Protein AF-A0A945LCT8-F1 (afdb_monomer_lite)

Sequence (68 aa):
SDLKTILGFVDRLSEVDTEGIEPLVYMSEEVNVLRADEISNEVSQENALKNAPQKDSDYFKVPTVLKK

Structure (mmCIF, N/CA/C/O backbone):
data_AF-A0A945LCT8-F1
#
_entry.id   AF-A0A945LCT8-F1
#
loop_
_atom_site.group_PDB
_atom_site.id
_atom_site.type_symbol
_atom_site.label_atom_id
_atom_site.label_alt_id
_atom_site.label_comp_id
_atom_site.label_asym_id
_atom_site.label_entity_id
_atom_site.label_seq_id
_atom_site.pdbx_PDB_ins_code
_atom_site.Cartn_x
_atom_site.Cartn_y
_atom_site.Cartn_z
_atom_site.occupancy
_atom_site.B_iso_or_equiv
_atom_site.auth_seq_id
_atom_site.auth_comp_id
_atom_site.auth_asym_id
_atom_site.auth_atom_id
_atom_site.pdbx_PDB_model_num
ATOM 1 N N . SER A 1 1 ? 4.557 -6.035 27.837 1.00 88.62 1 SER A N 1
ATOM 2 C CA . SER A 1 1 ? 4.692 -6.003 26.371 1.00 88.62 1 SER A CA 1
ATOM 3 C C . SER A 1 1 ? 4.041 -4.727 25.904 1.00 88.62 1 SER A C 1
ATOM 5 O O . SER A 1 1 ? 2.882 -4.513 26.250 1.00 88.62 1 SER A O 1
ATOM 7 N N . ASP A 1 2 ? 4.774 -3.901 25.171 1.00 93.31 2 ASP A N 1
ATOM 8 C CA . ASP A 1 2 ? 4.320 -2.580 24.724 1.00 93.31 2 ASP A CA 1
ATOM 9 C C . ASP A 1 2 ? 3.061 -2.664 23.858 1.00 93.31 2 ASP A C 1
ATOM 11 O O . ASP A 1 2 ? 2.192 -1.804 23.949 1.00 93.31 2 ASP A O 1
ATOM 15 N N . LEU A 1 3 ? 2.884 -3.773 23.130 1.00 95.62 3 LEU A N 1
ATOM 16 C CA . LEU A 1 3 ? 1.658 -4.048 22.383 1.00 95.62 3 LEU A CA 1
ATOM 17 C C . LEU A 1 3 ? 0.419 -4.040 23.288 1.00 95.62 3 LEU A C 1
ATOM 19 O O . LEU A 1 3 ? -0.600 -3.461 22.931 1.00 95.62 3 LEU A O 1
ATOM 23 N N . LYS A 1 4 ? 0.506 -4.633 24.486 1.00 95.44 4 LYS A N 1
ATOM 24 C CA . LYS A 1 4 ? -0.620 -4.666 25.431 1.00 95.44 4 LYS A CA 1
ATOM 25 C C . LYS A 1 4 ? -0.964 -3.262 25.938 1.00 95.44 4 LYS A C 1
ATOM 27 O O . LYS A 1 4 ? -2.133 -2.960 26.145 1.00 95.44 4 LYS A O 1
ATOM 32 N N . THR A 1 5 ? 0.047 -2.413 26.112 1.00 95.50 5 THR A N 1
ATOM 33 C CA . THR A 1 5 ? -0.127 -1.012 26.514 1.00 95.50 5 THR A CA 1
ATOM 34 C C . THR A 1 5 ? -0.787 -0.191 25.406 1.00 95.50 5 THR A C 1
ATOM 36 O O . THR A 1 5 ? -1.692 0.585 25.690 1.00 95.50 5 THR A O 1
ATOM 39 N N . ILE A 1 6 ? -0.380 -0.387 24.146 1.00 96.06 6 ILE A N 1
ATOM 40 C CA . ILE A 1 6 ? -0.967 0.301 22.984 1.00 96.06 6 ILE A CA 1
ATOM 41 C C . ILE A 1 6 ? -2.434 -0.093 22.807 1.00 96.06 6 ILE A C 1
ATOM 43 O O . ILE A 1 6 ? -3.275 0.786 22.649 1.00 96.06 6 ILE A O 1
ATOM 47 N N . LEU A 1 7 ? -2.754 -1.390 22.892 1.00 94.88 7 LEU A N 1
ATOM 48 C CA . LEU A 1 7 ? -4.139 -1.860 22.789 1.00 94.88 7 LEU A CA 1
ATOM 49 C C . LEU A 1 7 ? -5.023 -1.237 23.879 1.00 94.88 7 LEU A C 1
ATOM 51 O O . LEU A 1 7 ? -6.051 -0.654 23.560 1.00 94.88 7 LEU A O 1
ATOM 55 N N . GLY A 1 8 ? -4.562 -1.232 25.135 1.00 95.06 8 GLY A N 1
ATOM 56 C CA . GLY A 1 8 ? -5.310 -0.603 26.230 1.00 95.06 8 GLY A CA 1
ATOM 57 C C . GLY A 1 8 ? -5.481 0.917 26.093 1.00 95.06 8 GLY A C 1
ATOM 58 O O . GLY A 1 8 ? -6.420 1.480 26.647 1.00 95.06 8 GLY A O 1
ATOM 59 N N . PHE A 1 9 ? -4.597 1.604 25.364 1.00 94.12 9 PHE A N 1
ATOM 60 C CA . PHE A 1 9 ? -4.774 3.023 25.049 1.00 94.12 9 PHE A CA 1
ATOM 61 C C . PHE A 1 9 ? -5.827 3.243 23.953 1.00 94.12 9 PHE A C 1
ATOM 63 O O . PHE A 1 9 ? -6.638 4.158 24.078 1.00 94.12 9 PHE A O 1
ATOM 70 N N . VAL A 1 10 ? -5.836 2.400 22.913 1.00 94.62 10 VAL A N 1
ATOM 71 C CA . VAL A 1 10 ? -6.818 2.451 21.814 1.00 94.62 10 VAL A CA 1
ATOM 72 C C . VAL A 1 10 ? -8.233 2.143 22.308 1.00 94.62 10 VAL A C 1
ATOM 74 O O . VAL A 1 10 ? -9.177 2.771 21.836 1.00 94.62 10 VAL A O 1
ATOM 77 N N . ASP A 1 11 ? -8.383 1.266 23.306 1.00 94.56 11 ASP A N 1
ATOM 78 C CA . ASP A 1 11 ? -9.686 0.888 23.876 1.00 94.56 11 ASP A CA 1
ATOM 79 C C . ASP A 1 11 ? -10.510 2.090 24.376 1.00 94.56 11 ASP A C 1
ATOM 81 O O . ASP A 1 11 ? -11.740 2.039 24.336 1.00 94.56 11 ASP A O 1
ATOM 85 N N . ARG A 1 12 ? -9.857 3.199 24.761 1.00 92.81 12 ARG A N 1
ATOM 86 C CA . ARG A 1 12 ? -10.519 4.458 25.155 1.00 92.81 12 ARG A CA 1
ATOM 87 C C . ARG A 1 12 ? -11.427 5.039 24.072 1.00 92.81 12 ARG A C 1
ATOM 89 O O . ARG A 1 12 ? -12.380 5.737 24.394 1.00 92.81 12 ARG A O 1
ATOM 96 N N . LEU A 1 13 ? -11.156 4.758 22.797 1.00 91.50 13 LEU A N 1
ATOM 97 C CA . LEU A 1 13 ? -12.002 5.214 21.690 1.00 91.50 13 LEU A CA 1
ATOM 98 C C . LEU A 1 13 ? -13.407 4.588 21.732 1.00 91.50 13 LEU A C 1
ATOM 100 O O . LEU A 1 13 ? -14.336 5.171 21.186 1.00 91.50 13 LEU A O 1
ATOM 104 N N . SER A 1 14 ? -13.581 3.456 22.426 1.00 90.88 14 SER A N 1
ATOM 105 C CA . SER A 1 14 ? -14.878 2.781 22.596 1.00 90.88 14 SER A CA 1
ATOM 106 C C . SER A 1 14 ? -15.843 3.535 23.520 1.00 90.88 14 SER A C 1
ATOM 108 O O . SER A 1 14 ? -17.016 3.184 23.593 1.00 90.88 14 SER A O 1
ATOM 110 N N . GLU A 1 15 ? -15.360 4.541 24.257 1.00 94.12 15 GLU A N 1
ATOM 111 C CA . GLU A 1 15 ? -16.184 5.390 25.130 1.00 94.12 15 GLU A CA 1
ATOM 112 C C . GLU A 1 15 ? -17.018 6.411 24.336 1.00 94.12 15 GLU A C 1
ATOM 114 O O . GLU A 1 15 ? -17.943 7.012 24.882 1.00 94.12 15 GLU A O 1
ATOM 119 N N . VAL A 1 16 ? -16.691 6.623 23.058 1.00 93.88 16 VAL A N 1
ATOM 120 C CA . VAL A 1 16 ? -17.370 7.580 22.182 1.00 93.88 16 VAL A CA 1
ATOM 121 C C . VAL A 1 16 ? -18.383 6.844 21.311 1.00 93.88 16 VAL A C 1
ATOM 123 O O . VAL A 1 16 ? -18.021 5.955 20.542 1.00 93.88 16 VAL A O 1
ATOM 126 N N . ASP A 1 17 ? -19.650 7.245 21.409 1.00 94.19 17 ASP A N 1
ATOM 127 C CA . ASP A 1 17 ? -20.704 6.731 20.539 1.00 94.19 17 ASP A CA 1
ATOM 128 C C . ASP A 1 17 ? -20.515 7.246 19.104 1.00 94.19 17 ASP A C 1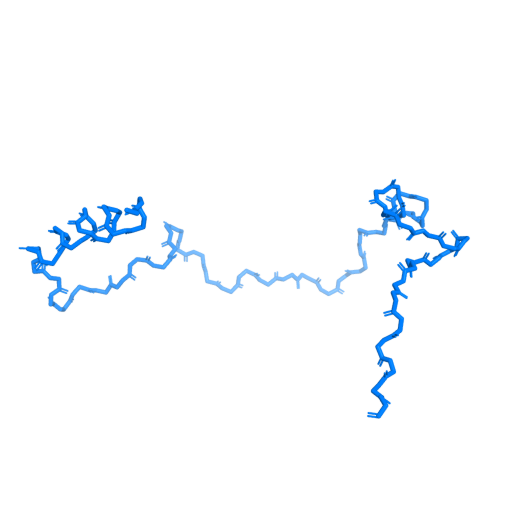
ATOM 130 O O . ASP A 1 17 ? -20.411 8.449 18.857 1.00 94.19 17 ASP A O 1
ATOM 134 N N . THR A 1 18 ? -20.439 6.309 18.165 1.00 94.38 18 THR A N 1
ATOM 135 C CA . THR A 1 18 ? -20.302 6.563 16.725 1.00 94.38 18 THR A CA 1
ATOM 136 C C . THR A 1 18 ? -21.416 5.880 15.930 1.00 94.38 18 THR A C 1
ATOM 138 O O . THR A 1 18 ? -21.311 5.743 14.710 1.00 94.38 18 THR A O 1
ATOM 141 N N . GLU A 1 19 ? -22.497 5.455 16.597 1.00 95.75 19 GLU A N 1
ATOM 142 C CA . GLU A 1 19 ? -23.649 4.848 15.940 1.00 95.75 19 GLU A CA 1
ATOM 143 C C . GLU A 1 19 ? -24.235 5.797 14.880 1.00 95.75 19 GLU A C 1
ATOM 145 O O . GLU A 1 19 ? -24.534 6.964 15.133 1.00 95.75 19 GLU A O 1
ATOM 150 N N . GLY A 1 20 ? -24.361 5.298 13.647 1.00 94.56 20 GLY A N 1
ATOM 151 C CA . GLY A 1 20 ? -24.884 6.065 12.513 1.00 94.56 20 GLY A CA 1
ATOM 152 C C . GLY A 1 20 ? -23.927 7.104 11.915 1.00 94.56 20 GLY A C 1
ATOM 153 O O . GLY A 1 20 ? -24.332 7.828 11.006 1.00 94.56 20 GLY A O 1
ATOM 154 N N . ILE A 1 21 ? -22.675 7.186 12.382 1.00 93.88 21 ILE A N 1
ATOM 155 C CA . ILE A 1 21 ? -21.649 8.043 11.780 1.00 93.88 21 ILE A CA 1
ATOM 156 C C . ILE A 1 21 ? -20.892 7.259 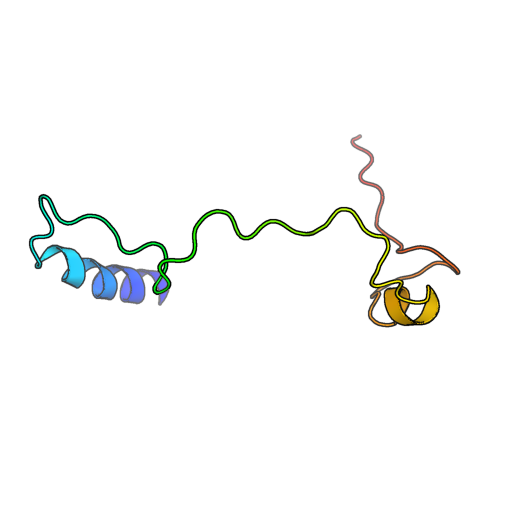10.706 1.00 93.88 21 ILE A C 1
ATOM 158 O O . ILE A 1 21 ? -20.237 6.257 10.989 1.00 93.88 21 ILE A O 1
ATOM 162 N N . GLU A 1 22 ? -20.952 7.743 9.466 1.00 92.19 22 GLU A N 1
ATOM 163 C CA . GLU A 1 22 ? -20.180 7.169 8.364 1.00 92.19 22 GLU A CA 1
ATOM 164 C C . GLU A 1 22 ? -18.667 7.362 8.595 1.00 92.19 22 GLU A C 1
ATOM 166 O O . GLU A 1 22 ? -18.228 8.474 8.918 1.00 92.19 22 GLU A O 1
ATOM 171 N N . PRO A 1 23 ? -17.836 6.317 8.420 1.00 92.62 23 PRO A N 1
ATOM 172 C CA . PRO A 1 23 ? -16.391 6.435 8.558 1.00 92.62 23 PRO A CA 1
ATOM 173 C C . PRO A 1 23 ? -15.787 7.410 7.544 1.00 92.62 23 PRO A C 1
ATOM 175 O O . PRO A 1 23 ? -16.066 7.353 6.345 1.00 92.62 23 PRO A O 1
ATOM 178 N N . LEU A 1 24 ? -14.872 8.259 8.006 1.00 91.00 24 LEU A N 1
ATOM 179 C CA . LEU A 1 24 ? -14.099 9.125 7.121 1.00 91.00 24 LEU A CA 1
ATOM 180 C C . LEU A 1 24 ? -13.006 8.312 6.409 1.00 91.00 24 LEU A C 1
ATOM 182 O O . LEU A 1 24 ? -12.001 7.952 7.019 1.00 91.00 24 LEU A O 1
ATOM 186 N N . VAL A 1 25 ? -13.193 8.038 5.115 1.00 90.31 25 VAL A N 1
ATOM 187 C CA . VAL A 1 25 ? -12.225 7.279 4.297 1.00 90.31 25 VAL A CA 1
ATOM 188 C C . VAL A 1 25 ? -11.177 8.196 3.662 1.00 90.31 25 VAL A C 1
ATOM 190 O O . VAL A 1 25 ? -9.981 7.907 3.712 1.00 90.31 25 VAL A O 1
ATOM 193 N N . TYR A 1 26 ? -11.616 9.320 3.094 1.00 89.62 26 TYR A N 1
ATOM 194 C CA . TYR A 1 26 ? -10.759 10.322 2.465 1.00 89.62 26 TYR A CA 1
ATOM 195 C C . TYR A 1 26 ? -11.146 11.711 2.968 1.00 89.62 26 TYR A C 1
ATOM 197 O O . TYR A 1 26 ? -12.322 11.994 3.173 1.00 89.62 26 TYR A O 1
ATOM 205 N N . MET A 1 27 ? -10.156 12.585 3.166 1.00 90.00 27 MET A N 1
ATOM 206 C CA . MET A 1 27 ? -10.410 13.993 3.505 1.00 90.00 27 MET A CA 1
ATOM 207 C C . MET A 1 27 ? -10.831 14.823 2.285 1.00 90.00 27 MET A C 1
ATOM 209 O O . MET A 1 27 ? -11.340 15.927 2.451 1.00 90.00 27 MET A O 1
ATOM 213 N N . SER A 1 28 ? -10.568 14.324 1.075 1.00 87.81 28 SER A N 1
ATOM 214 C CA . SER A 1 28 ? -10.951 14.959 -0.182 1.00 87.81 28 SER A CA 1
ATOM 215 C C . SER A 1 28 ? -12.252 14.369 -0.720 1.00 87.81 28 SER A C 1
ATOM 217 O O . SER A 1 28 ? -12.559 13.196 -0.517 1.00 87.81 28 SER A O 1
ATOM 219 N N . GLU A 1 29 ? -12.991 15.193 -1.455 1.00 83.69 29 GLU A N 1
ATOM 220 C CA . GLU A 1 29 ? -14.253 14.820 -2.104 1.00 83.69 29 GLU A CA 1
ATOM 221 C C . GLU A 1 29 ? -14.044 14.207 -3.501 1.00 83.69 29 GLU A C 1
ATOM 223 O O . GLU A 1 29 ? -14.994 14.016 -4.256 1.00 83.69 29 GLU A O 1
ATOM 228 N N . GLU A 1 30 ? -12.797 13.943 -3.893 1.00 82.81 30 GLU A N 1
ATOM 229 C CA . GLU A 1 30 ? -12.476 13.489 -5.242 1.00 82.81 30 GLU A CA 1
ATOM 230 C C . GLU A 1 30 ? -12.971 12.061 -5.480 1.00 82.81 30 GLU A C 1
ATOM 232 O O . GLU A 1 30 ? -12.616 11.120 -4.770 1.00 82.81 30 GLU A O 1
ATOM 237 N N . VAL A 1 31 ? -13.765 11.893 -6.535 1.00 83.50 31 VAL A N 1
ATOM 238 C CA . VAL A 1 31 ? -14.306 10.600 -6.951 1.00 83.50 31 VAL A CA 1
ATOM 239 C C . VAL A 1 31 ? -13.834 10.313 -8.372 1.00 83.50 31 VAL A C 1
ATOM 241 O O . VAL A 1 31 ? -13.990 11.146 -9.261 1.00 83.50 31 VAL A O 1
ATOM 244 N N . ASN A 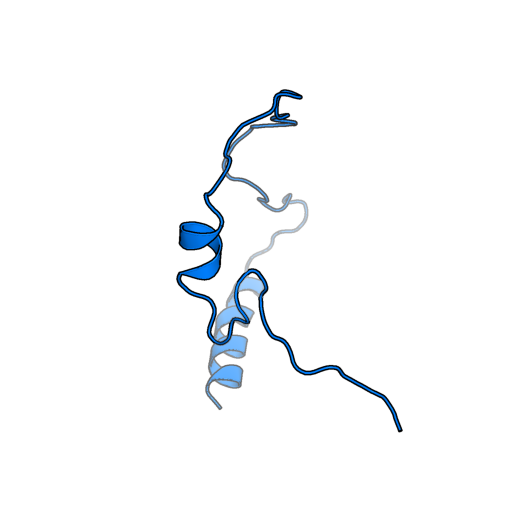1 32 ? -13.298 9.112 -8.603 1.00 85.19 32 ASN A N 1
ATOM 245 C CA . ASN A 1 32 ? -12.927 8.612 -9.933 1.00 85.19 32 ASN A CA 1
ATOM 246 C C . ASN A 1 32 ? -11.938 9.509 -10.702 1.00 85.19 32 ASN A C 1
ATOM 248 O O . ASN A 1 32 ? -12.136 9.793 -11.883 1.00 85.19 32 ASN A O 1
ATOM 252 N N . VAL A 1 33 ? -10.844 9.925 -10.059 1.00 88.94 33 VAL A N 1
ATOM 253 C CA . VAL A 1 33 ? -9.719 10.570 -10.755 1.00 88.94 33 VAL A CA 1
ATOM 254 C C . VAL A 1 33 ? -8.996 9.522 -11.604 1.00 88.94 33 VAL A C 1
ATOM 256 O O . VAL A 1 33 ? -8.110 8.805 -11.137 1.00 88.94 33 VAL A O 1
ATOM 259 N N . LEU A 1 34 ? -9.435 9.376 -12.854 1.00 91.56 34 LEU A N 1
ATOM 260 C CA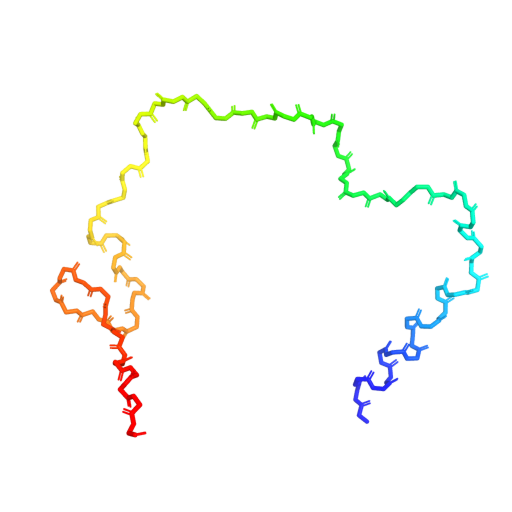 . LEU A 1 34 ? -8.883 8.408 -13.797 1.00 91.56 34 LEU A CA 1
ATOM 261 C C . LEU A 1 34 ? -7.633 8.963 -14.487 1.00 91.56 34 LEU A C 1
ATOM 263 O O . LEU A 1 34 ? -7.545 10.143 -14.824 1.00 91.56 34 LEU A O 1
ATOM 267 N N . ARG A 1 35 ? -6.672 8.075 -14.746 1.00 92.56 35 ARG A N 1
ATOM 268 C CA . ARG A 1 35 ? -5.483 8.362 -15.555 1.00 92.56 35 ARG A CA 1
ATOM 269 C C . ARG A 1 35 ? -5.831 8.246 -17.044 1.00 92.56 35 ARG A C 1
ATOM 271 O O . ARG A 1 35 ? -6.467 7.270 -17.437 1.00 92.56 35 ARG A O 1
ATOM 278 N N . ALA A 1 36 ? -5.366 9.188 -17.866 1.00 92.12 36 ALA A N 1
ATOM 279 C CA . ALA A 1 36 ? -5.433 9.079 -19.325 1.00 92.12 36 ALA A CA 1
ATOM 280 C C . ALA A 1 36 ? -4.619 7.876 -19.833 1.00 92.12 36 ALA A C 1
ATOM 282 O O . ALA A 1 36 ? -3.577 7.541 -19.261 1.00 92.12 36 ALA A O 1
ATOM 283 N N . ASP A 1 37 ? -5.073 7.230 -20.905 1.00 94.12 37 ASP A N 1
ATOM 284 C CA . ASP A 1 37 ? -4.396 6.063 -21.479 1.00 94.12 37 ASP A CA 1
ATOM 285 C C . ASP A 1 37 ? -3.253 6.467 -22.419 1.00 94.12 37 ASP A C 1
ATOM 287 O O . ASP A 1 37 ? -3.317 6.323 -23.636 1.00 94.12 37 ASP A O 1
ATOM 291 N N . GLU A 1 38 ? -2.208 7.041 -21.828 1.00 93.19 38 GLU A N 1
ATOM 292 C CA . GLU A 1 38 ? -1.037 7.543 -22.544 1.00 93.19 38 GLU A CA 1
ATOM 293 C C . GLU A 1 38 ? 0.251 6.931 -21.980 1.00 93.19 38 GLU A C 1
ATOM 295 O O . GLU A 1 38 ? 0.372 6.688 -20.770 1.00 93.19 38 GLU A O 1
ATOM 300 N N . ILE A 1 39 ? 1.228 6.690 -22.861 1.00 90.19 39 ILE A N 1
ATOM 301 C CA . ILE A 1 39 ? 2.563 6.210 -22.485 1.00 90.19 39 ILE A CA 1
ATOM 302 C C . ILE A 1 39 ? 3.308 7.356 -21.791 1.00 90.19 39 ILE A C 1
ATOM 304 O O . ILE A 1 39 ? 3.470 8.437 -22.352 1.00 90.19 39 ILE A O 1
ATOM 308 N N . SER A 1 40 ? 3.761 7.129 -20.560 1.00 86.31 40 SER A N 1
ATOM 309 C CA . SER A 1 40 ? 4.543 8.094 -19.781 1.00 86.31 40 SER A CA 1
ATOM 310 C C . SER A 1 40 ? 5.394 7.381 -18.726 1.00 86.31 40 SER A C 1
ATOM 312 O O . SER A 1 40 ? 5.152 6.217 -18.412 1.00 86.31 40 SER A O 1
ATOM 314 N N . ASN A 1 41 ? 6.347 8.109 -18.130 1.00 70.44 41 ASN A N 1
ATOM 315 C CA . ASN A 1 41 ? 7.123 7.684 -16.955 1.00 70.44 41 ASN A CA 1
ATOM 316 C C . ASN A 1 41 ? 8.041 6.469 -17.173 1.00 70.44 41 ASN A C 1
ATOM 318 O O . ASN A 1 41 ? 8.095 5.553 -16.352 1.00 70.44 41 ASN A O 1
ATOM 322 N N . GLU A 1 42 ? 8.816 6.481 -18.255 1.00 83.06 42 GLU A N 1
ATOM 323 C CA . GLU A 1 42 ? 9.848 5.471 -18.481 1.00 83.06 42 GLU A CA 1
ATOM 324 C C . GLU A 1 42 ? 11.080 5.761 -17.613 1.00 83.06 42 GLU A C 1
ATOM 326 O O . GLU A 1 42 ? 11.822 6.722 -17.823 1.00 83.06 42 GLU A O 1
ATOM 331 N N . VAL A 1 43 ? 11.296 4.922 -16.601 1.00 90.06 43 VAL A N 1
ATOM 332 C CA . VAL A 1 43 ? 12.547 4.896 -15.840 1.00 90.06 43 VAL A CA 1
ATOM 333 C C . VAL A 1 43 ? 13.591 4.103 -16.629 1.00 90.06 43 VAL A C 1
ATOM 335 O O . VAL A 1 43 ? 13.301 3.019 -17.134 1.00 90.06 43 VAL A O 1
ATOM 338 N N . SER A 1 44 ? 14.822 4.614 -16.734 1.00 92.00 44 SER A N 1
ATOM 339 C CA . SER A 1 44 ? 15.905 3.827 -17.335 1.00 92.00 44 SER A CA 1
ATOM 340 C C . SER A 1 44 ? 16.189 2.583 -16.490 1.00 92.00 44 SER A C 1
ATOM 342 O O . SER A 1 44 ? 16.076 2.606 -15.263 1.00 92.00 44 SER A O 1
ATOM 344 N N . GLN A 1 45 ? 16.611 1.499 -17.133 1.00 90.69 45 GLN A N 1
ATOM 345 C CA . GLN A 1 45 ? 16.976 0.253 -16.456 1.00 90.69 45 GLN A CA 1
ATOM 346 C C . GLN A 1 45 ? 17.995 0.470 -15.326 1.00 90.69 45 GLN A C 1
ATOM 348 O O . GLN A 1 45 ? 17.843 -0.067 -14.229 1.00 90.69 45 GLN A O 1
ATOM 353 N N . GLU A 1 46 ? 19.003 1.309 -15.568 1.00 91.81 46 GLU A N 1
ATOM 354 C CA . GLU A 1 46 ? 20.000 1.681 -14.564 1.00 91.81 46 GLU A CA 1
ATOM 355 C C . GLU A 1 46 ? 19.353 2.306 -13.319 1.00 91.81 46 GLU A C 1
ATOM 357 O O . GLU A 1 46 ? 19.634 1.885 -12.194 1.00 91.81 46 GLU A O 1
ATOM 362 N N . ASN A 1 47 ? 18.450 3.272 -13.517 1.00 93.31 47 ASN A N 1
ATOM 363 C CA . ASN A 1 47 ? 17.753 3.947 -12.426 1.00 93.31 47 ASN A CA 1
ATOM 364 C C . ASN A 1 47 ? 16.803 2.999 -11.686 1.00 93.31 47 ASN A C 1
ATOM 366 O O . ASN A 1 47 ? 16.736 3.047 -10.458 1.00 93.31 47 ASN A O 1
ATOM 370 N N . ALA A 1 48 ? 16.125 2.102 -12.406 1.00 92.38 48 ALA A N 1
ATOM 371 C CA . ALA A 1 48 ? 15.250 1.096 -11.813 1.00 92.38 48 ALA A CA 1
ATOM 372 C C . ALA A 1 48 ? 16.023 0.123 -10.904 1.00 92.38 48 ALA A C 1
ATOM 374 O O . ALA A 1 48 ? 15.559 -0.224 -9.818 1.00 92.38 48 ALA A O 1
ATOM 375 N N . LEU A 1 49 ? 17.230 -0.281 -11.311 1.00 94.25 49 LEU A N 1
ATOM 376 C CA . LEU A 1 49 ? 18.060 -1.250 -10.587 1.00 94.25 49 LEU A CA 1
ATOM 377 C C . LEU A 1 49 ? 18.988 -0.617 -9.539 1.00 94.25 49 LEU A C 1
ATOM 379 O O . LEU A 1 49 ? 19.699 -1.342 -8.839 1.00 94.25 49 LEU A O 1
ATOM 383 N N . LYS A 1 50 ? 19.022 0.715 -9.420 1.00 94.25 50 LYS A N 1
ATOM 384 C CA . LYS A 1 50 ? 19.961 1.442 -8.547 1.00 94.25 50 LYS A CA 1
ATOM 385 C C . LYS A 1 50 ? 19.890 1.002 -7.082 1.00 94.25 50 LYS A C 1
ATOM 387 O O . LYS A 1 50 ? 20.926 0.899 -6.434 1.00 94.25 50 LYS A O 1
ATOM 392 N N . ASN A 1 51 ? 18.686 0.720 -6.588 1.00 94.12 51 ASN A N 1
ATOM 393 C CA . ASN A 1 51 ? 18.437 0.339 -5.193 1.00 94.12 51 ASN A CA 1
ATOM 394 C C . ASN A 1 51 ? 18.197 -1.169 -5.007 1.00 94.12 51 ASN A C 1
ATOM 396 O O . ASN A 1 51 ? 17.803 -1.599 -3.924 1.00 94.12 51 ASN A O 1
ATOM 400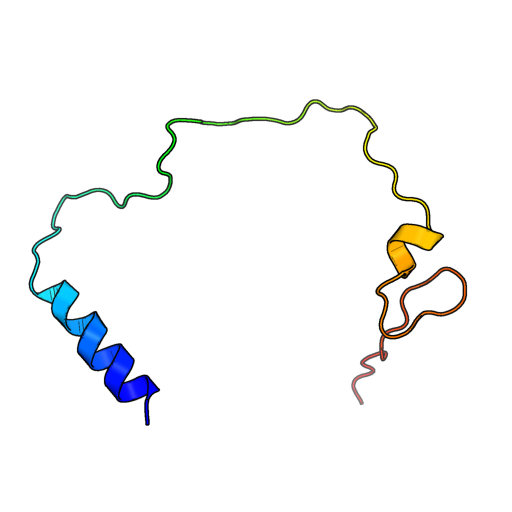 N N . ALA A 1 52 ? 18.398 -1.980 -6.049 1.00 93.00 52 ALA A N 1
ATOM 401 C CA . ALA A 1 52 ? 18.227 -3.423 -5.952 1.00 93.00 52 ALA A CA 1
ATOM 402 C C . ALA A 1 52 ? 19.277 -4.014 -4.987 1.00 93.00 52 ALA A C 1
ATOM 404 O O . ALA A 1 52 ? 20.472 -3.837 -5.231 1.00 93.00 52 ALA A O 1
ATOM 405 N N . PRO A 1 53 ? 18.882 -4.754 -3.930 1.00 90.31 53 PRO A N 1
ATOM 406 C CA . PRO A 1 53 ? 19.841 -5.362 -3.003 1.00 90.31 53 PRO A CA 1
ATOM 407 C C . PRO A 1 53 ? 20.715 -6.419 -3.692 1.00 90.31 53 PRO A C 1
ATOM 409 O O . PRO A 1 53 ? 21.880 -6.594 -3.342 1.00 90.31 53 PRO A O 1
ATOM 412 N N . GLN A 1 54 ? 20.160 -7.111 -4.691 1.00 88.88 54 GLN A N 1
ATOM 413 C CA . GLN A 1 54 ? 20.887 -7.971 -5.616 1.00 88.88 54 GLN A CA 1
ATOM 414 C C . GLN A 1 54 ? 20.312 -7.800 -7.023 1.00 88.88 54 GLN A C 1
ATOM 416 O O . GLN A 1 54 ? 19.095 -7.831 -7.221 1.00 88.88 54 GLN A O 1
ATOM 421 N N . LYS 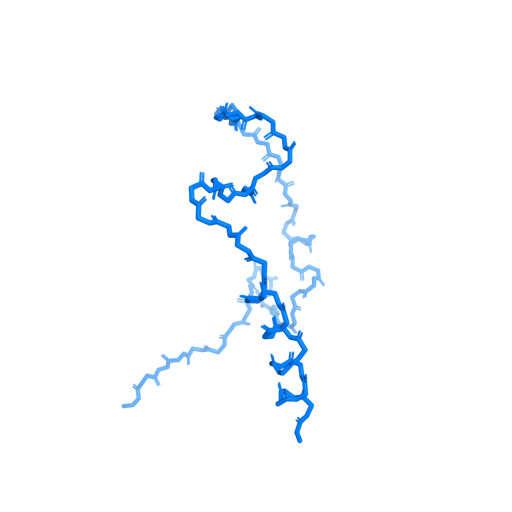A 1 55 ? 21.199 -7.654 -8.004 1.00 88.69 55 LYS A N 1
ATOM 422 C CA . LYS A 1 55 ? 20.862 -7.600 -9.427 1.00 88.69 55 LYS A CA 1
ATOM 423 C C . LYS A 1 55 ? 21.807 -8.483 -10.224 1.00 88.69 55 LYS A C 1
ATOM 425 O O . LYS A 1 55 ? 22.943 -8.701 -9.804 1.00 88.69 55 LYS A O 1
ATOM 430 N N . ASP A 1 56 ? 21.321 -8.986 -11.345 1.00 85.56 56 ASP A N 1
ATOM 431 C CA . ASP A 1 56 ? 22.122 -9.708 -12.325 1.00 85.56 56 ASP A CA 1
ATOM 432 C C . ASP A 1 56 ? 21.937 -9.042 -13.680 1.00 85.56 56 ASP A C 1
ATOM 434 O O . ASP A 1 56 ? 20.853 -9.141 -14.253 1.00 85.56 56 ASP A O 1
ATOM 438 N N . SER A 1 57 ? 22.974 -8.315 -14.115 1.00 85.00 57 SER A N 1
ATOM 439 C CA . SER A 1 57 ? 22.975 -7.368 -15.237 1.00 85.00 57 SER A CA 1
ATOM 440 C C . SER A 1 57 ? 21.733 -6.471 -15.230 1.00 85.00 57 SER A C 1
ATOM 442 O O . SER A 1 57 ? 21.706 -5.408 -14.609 1.00 85.00 57 SER A O 1
ATOM 444 N N . ASP A 1 58 ? 20.680 -6.995 -15.836 1.00 90.31 58 ASP A N 1
ATOM 445 C CA . ASP A 1 58 ? 19.484 -6.328 -16.298 1.00 90.31 58 ASP A CA 1
ATOM 446 C C . ASP A 1 58 ? 18.259 -6.656 -15.430 1.00 90.31 58 ASP A C 1
ATOM 448 O O . ASP A 1 58 ? 17.187 -6.082 -15.631 1.00 90.31 58 ASP A O 1
ATOM 452 N N . TYR A 1 59 ? 18.411 -7.564 -14.458 1.00 90.81 59 TYR A N 1
ATOM 453 C CA . TYR A 1 59 ? 17.317 -8.157 -13.693 1.00 90.81 59 TYR A CA 1
ATOM 454 C C . TYR A 1 59 ? 17.492 -8.003 -12.180 1.00 90.81 59 TYR A C 1
ATOM 456 O O . TYR A 1 59 ? 18.603 -8.015 -11.646 1.00 90.81 59 TYR A O 1
ATOM 464 N N . PHE A 1 60 ? 16.368 -7.948 -11.460 1.00 93.62 60 PHE A N 1
ATOM 465 C CA . PHE A 1 60 ? 16.347 -8.141 -10.010 1.00 93.62 60 PHE A CA 1
ATOM 466 C C . PHE A 1 60 ? 16.560 -9.619 -9.682 1.00 93.62 60 PHE A C 1
ATOM 468 O O . PHE A 1 60 ? 15.855 -10.487 -10.196 1.00 93.62 60 PHE A O 1
ATOM 475 N N . LYS A 1 61 ? 17.510 -9.913 -8.794 1.00 92.38 61 LYS A N 1
ATOM 476 C CA . LYS A 1 61 ? 17.801 -11.285 -8.379 1.00 92.38 61 LYS A CA 1
ATOM 477 C C . LYS A 1 61 ? 17.034 -11.620 -7.104 1.00 92.38 61 LYS A C 1
ATOM 479 O O . LYS A 1 61 ? 17.186 -10.943 -6.090 1.00 92.38 61 LYS A O 1
ATOM 484 N N . VAL A 1 62 ? 16.246 -12.693 -7.147 1.00 91.31 62 VAL A N 1
ATOM 485 C CA . VAL A 1 62 ? 15.479 -13.209 -6.004 1.00 91.31 62 VAL A CA 1
ATOM 486 C C . VAL A 1 62 ? 15.758 -14.700 -5.798 1.00 91.31 62 VAL A C 1
ATOM 488 O O . VAL A 1 62 ? 16.022 -15.411 -6.772 1.00 91.31 62 VAL A O 1
ATOM 491 N N . PRO A 1 63 ? 15.715 -15.209 -4.556 1.00 89.00 63 PRO A N 1
ATOM 492 C CA . PRO A 1 63 ? 15.830 -16.640 -4.310 1.00 89.00 63 PRO A CA 1
ATOM 493 C C . PRO A 1 63 ? 14.604 -17.374 -4.867 1.00 89.00 63 PRO A C 1
ATOM 495 O O . PRO A 1 63 ? 13.463 -17.043 -4.545 1.00 89.00 63 PRO A O 1
ATOM 498 N N . THR A 1 64 ? 14.831 -18.396 -5.692 1.00 87.94 64 THR A N 1
ATOM 499 C CA . THR A 1 64 ? 13.755 -19.264 -6.177 1.00 87.94 64 THR A CA 1
ATOM 500 C C . THR A 1 64 ? 13.259 -20.148 -5.038 1.00 87.94 64 THR A C 1
ATOM 502 O O . THR A 1 64 ? 14.017 -20.942 -4.482 1.00 87.94 64 THR A O 1
ATOM 505 N N . VAL A 1 65 ? 11.972 -20.052 -4.706 1.00 84.00 65 VAL A N 1
ATOM 506 C CA . VAL A 1 65 ? 11.342 -20.975 -3.755 1.00 84.00 65 VAL A CA 1
ATOM 507 C C . VAL A 1 65 ? 10.944 -22.246 -4.504 1.00 84.00 65 VAL A C 1
ATOM 509 O O . VAL A 1 65 ? 9.845 -22.347 -5.044 1.00 84.00 65 VAL A O 1
ATOM 512 N N . LEU A 1 66 ? 11.846 -23.226 -4.552 1.00 78.31 66 LEU A N 1
ATOM 513 C CA . LEU A 1 66 ? 11.503 -24.591 -4.952 1.00 78.31 66 LEU A CA 1
ATOM 514 C C . LEU A 1 66 ? 11.011 -25.337 -3.706 1.00 78.31 66 LEU A C 1
ATOM 516 O O . LEU A 1 66 ? 11.772 -25.536 -2.759 1.00 78.31 66 LEU A O 1
ATOM 520 N N . LYS A 1 67 ? 9.731 -25.728 -3.686 1.00 69.75 67 LYS A N 1
ATOM 521 C CA . LYS A 1 67 ? 9.229 -26.672 -2.677 1.00 69.75 67 LYS A CA 1
ATOM 522 C C . LYS A 1 67 ? 9.894 -28.032 -2.925 1.00 69.75 67 LYS A C 1
ATOM 524 O O . LYS A 1 67 ? 9.909 -28.491 -4.066 1.00 69.75 67 LYS A O 1
ATOM 529 N N . LYS A 1 68 ? 10.454 -28.637 -1.876 1.00 59.47 68 LYS A N 1
ATOM 530 C CA . LYS A 1 68 ? 10.733 -30.079 -1.851 1.00 59.47 68 LYS A CA 1
ATOM 531 C C . LYS A 1 68 ? 9.448 -30.843 -1.580 1.00 59.47 68 LYS A C 1
ATOM 533 O O . LYS A 1 68 ? 8.621 -30.306 -0.808 1.00 59.47 68 LYS A O 1
#

Radius of gyration: 23.55 Å; chains: 1; bounding box: 48×45×49 Å

pLDDT: mean 89.94, std 6.34, range [59.47, 96.06]

Secondary structure (DSSP, 8-state):
-HHHHHHHHHGGGGGS--TTPPP---SS-----PPPS-------HHHHHTT-SSEETTEE--------

Foldseek 3Di:
DVVVVVVVVVCVVVVDDCVPPDDDPDPDPDDPPDDDPDDDDDDDQCRVCVPQPDDDVRGRDDDDDDDD